Protein AF-A0A9E6VBD9-F1 (afdb_monomer_lite)

pLDDT: mean 96.15, std 2.49, range [82.5, 98.44]

Secondary structure (DSSP, 8-state):
----TTPPP---EEEE-----TT--SS--TT-EEEE-SEE--S-SHHHHTT-GGG-TTT-TTHHHHHHHHSS---EEBTS-GGGT-B--SSSS----SSHHHH-EEPPTT--HHHHGGGGTHHHHHHHHH-

Radius of gyration: 14.67 Å; chains: 1; bounding box: 35×35×36 Å

Sequence (131 aa):
PATLPGDIMGHEMMGEVVEVGSGVIGALRTGDRIVVPFTIICGECDQCKRKNFSVCERTNRNKNIADKAFGHTTAGLFGYTHLTGGYPGGQAEYVRVPFADATHIKVPVGLSDEQVLFLGDILPTGWQAAV

Structure (mmCIF, N/CA/C/O backbone):
data_AF-A0A9E6VBD9-F1
#
_entry.id   AF-A0A9E6VBD9-F1
#
loop_
_atom_site.group_PDB
_atom_site.id
_atom_site.type_symbol
_atom_site.label_atom_id
_atom_site.label_alt_id
_atom_site.label_comp_id
_atom_site.label_asym_id
_atom_site.label_entity_id
_atom_site.label_seq_id
_atom_site.pdbx_PDB_ins_code
_atom_site.Cartn_x
_atom_site.Cartn_y
_atom_site.Cartn_z
_atom_site.occupancy
_atom_site.B_iso_or_equiv
_atom_site.auth_seq_id
_atom_site.auth_comp_id
_atom_site.auth_asym_id
_atom_site.auth_atom_id
_atom_site.pdbx_PDB_model_num
ATOM 1 N N . PRO A 1 1 ? 17.429 6.058 -7.290 1.00 82.50 1 PRO A N 1
ATOM 2 C CA . PRO A 1 1 ? 16.872 4.713 -7.011 1.00 82.50 1 PRO A CA 1
ATOM 3 C C . PRO A 1 1 ? 17.060 4.231 -5.565 1.00 82.50 1 PRO A C 1
ATOM 5 O O . PRO A 1 1 ? 16.492 3.203 -5.252 1.00 82.50 1 PRO A O 1
ATOM 8 N N . ALA A 1 2 ? 17.844 4.910 -4.717 1.00 93.31 2 ALA A N 1
ATOM 9 C CA . ALA A 1 2 ? 18.063 4.537 -3.315 1.00 93.31 2 ALA A CA 1
ATOM 10 C C . ALA A 1 2 ? 17.079 5.250 -2.369 1.00 93.31 2 ALA A C 1
ATOM 12 O O . ALA A 1 2 ? 16.235 6.012 -2.841 1.00 93.31 2 ALA A O 1
ATOM 13 N N . THR A 1 3 ? 17.190 4.987 -1.068 1.00 95.19 3 THR A N 1
ATOM 14 C CA . THR A 1 3 ? 16.664 5.846 0.006 1.00 95.19 3 THR A CA 1
ATOM 15 C C . THR A 1 3 ? 17.543 7.088 0.179 1.00 95.19 3 THR A C 1
ATOM 17 O O . THR A 1 3 ? 18.717 7.087 -0.211 1.00 95.19 3 THR A O 1
ATOM 20 N N . LEU A 1 4 ? 16.976 8.153 0.740 1.00 95.94 4 LEU A N 1
ATOM 21 C CA . LEU A 1 4 ? 17.643 9.423 1.014 1.00 95.94 4 LEU A CA 1
ATOM 22 C C . LEU A 1 4 ? 17.613 9.755 2.517 1.00 95.94 4 LEU A C 1
ATOM 24 O O . LEU A 1 4 ? 16.724 9.302 3.242 1.00 95.94 4 LEU A O 1
ATOM 28 N N . PRO A 1 5 ? 18.568 10.563 3.016 1.00 96.75 5 PRO A N 1
ATOM 29 C CA . PRO A 1 5 ? 18.496 11.088 4.374 1.00 96.75 5 PRO A CA 1
ATOM 30 C C . PRO A 1 5 ? 17.172 11.822 4.621 1.00 96.75 5 PRO A C 1
ATOM 32 O O . PRO A 1 5 ? 16.813 12.723 3.865 1.00 96.75 5 PRO A O 1
ATOM 35 N N . GLY A 1 6 ? 16.474 11.447 5.695 1.00 96.25 6 GLY A N 1
ATOM 36 C CA . GLY A 1 6 ? 15.172 12.012 6.060 1.00 96.25 6 GLY A CA 1
ATOM 37 C C . GLY A 1 6 ? 13.959 11.229 5.547 1.00 96.25 6 GLY A C 1
ATOM 38 O O . GLY A 1 6 ? 12.840 11.573 5.923 1.00 96.25 6 GLY A O 1
ATOM 39 N N . ASP A 1 7 ? 14.151 10.172 4.751 1.00 97.81 7 ASP A N 1
ATOM 40 C CA . ASP A 1 7 ? 13.054 9.273 4.384 1.00 97.81 7 ASP A CA 1
ATOM 41 C C . ASP A 1 7 ? 12.507 8.536 5.617 1.00 97.81 7 ASP A C 1
ATOM 43 O O . ASP A 1 7 ? 13.252 7.993 6.434 1.00 97.81 7 ASP A O 1
ATOM 47 N N . ILE A 1 8 ? 11.178 8.487 5.723 1.00 98.44 8 ILE A N 1
ATOM 48 C CA . ILE A 1 8 ? 10.470 7.694 6.732 1.00 98.44 8 ILE A CA 1
ATOM 49 C C . ILE A 1 8 ? 10.369 6.262 6.213 1.00 98.44 8 ILE A C 1
ATOM 51 O O . ILE A 1 8 ? 9.820 6.037 5.134 1.00 98.44 8 ILE A O 1
ATOM 55 N N . MET A 1 9 ? 10.876 5.303 6.981 1.00 98.06 9 MET A N 1
ATOM 56 C CA . MET A 1 9 ? 11.001 3.902 6.573 1.00 98.06 9 MET A CA 1
ATOM 57 C C . MET A 1 9 ? 9.779 3.054 6.962 1.00 98.06 9 MET A C 1
ATOM 59 O O . MET A 1 9 ? 8.889 3.489 7.691 1.00 98.06 9 MET A O 1
ATOM 63 N N . GLY A 1 10 ? 9.749 1.816 6.464 1.00 97.81 10 GLY A N 1
ATOM 64 C CA . GLY A 1 10 ? 8.806 0.776 6.877 1.00 97.81 10 GLY A CA 1
ATOM 65 C C . GLY A 1 10 ? 7.532 0.696 6.040 1.00 97.81 10 GLY A C 1
ATOM 66 O O . GLY A 1 10 ? 6.960 1.706 5.639 1.00 97.81 10 GLY A O 1
ATOM 67 N N . HIS A 1 11 ? 7.087 -0.529 5.788 1.00 98.31 11 HIS A N 1
ATOM 68 C CA . HIS A 1 11 ? 5.928 -0.836 4.942 1.00 98.31 11 HIS A CA 1
ATOM 69 C C . HIS A 1 11 ? 5.073 -1.990 5.461 1.00 98.31 11 HIS A C 1
ATOM 71 O O . HIS A 1 11 ? 4.169 -2.454 4.774 1.00 98.31 11 HIS A O 1
ATOM 77 N N . GLU A 1 12 ? 5.338 -2.422 6.686 1.00 97.56 12 GLU A N 1
ATOM 78 C CA . GLU A 1 12 ? 4.538 -3.400 7.405 1.00 97.56 12 GLU A CA 1
ATOM 79 C C . GLU A 1 12 ? 3.800 -2.651 8.499 1.00 97.56 12 GLU A C 1
ATOM 81 O O . GLU A 1 12 ? 4.381 -2.285 9.522 1.00 97.56 12 GLU A O 1
ATOM 86 N N . MET A 1 13 ? 2.538 -2.325 8.236 1.00 96.00 13 MET A N 1
ATOM 87 C CA . MET A 1 13 ? 1.761 -1.504 9.148 1.00 96.00 13 MET A CA 1
ATOM 88 C C . MET A 1 13 ? 0.299 -1.917 9.189 1.00 96.00 13 MET A C 1
ATOM 90 O O . MET A 1 13 ? -0.339 -2.263 8.192 1.00 96.00 13 MET A O 1
ATOM 94 N N . MET A 1 14 ? -0.235 -1.795 10.389 1.00 96.12 14 MET A N 1
ATOM 95 C CA . MET A 1 14 ? -1.654 -1.771 10.672 1.00 96.12 14 MET A CA 1
ATOM 96 C C . MET A 1 14 ? -1.921 -0.555 11.557 1.00 96.12 14 MET A C 1
ATOM 98 O O . MET A 1 14 ? -1.012 -0.068 12.230 1.00 96.12 14 MET A O 1
ATOM 102 N N . GLY A 1 15 ? -3.143 -0.038 11.539 1.00 96.25 15 GLY A N 1
ATOM 103 C CA . GLY A 1 15 ? -3.499 1.118 12.356 1.00 96.25 15 GLY A CA 1
ATOM 104 C C . GLY A 1 15 ? -4.994 1.381 12.403 1.00 96.25 15 GLY A C 1
ATOM 105 O O . GLY A 1 15 ? -5.796 0.651 11.818 1.00 96.25 15 GLY A O 1
ATOM 106 N N . GLU A 1 16 ? -5.351 2.456 13.091 1.00 97.69 16 GLU A N 1
ATOM 107 C CA . GLU A 1 16 ? -6.692 3.025 13.073 1.00 97.69 16 GLU A CA 1
ATOM 108 C C . GLU A 1 16 ? -6.756 4.173 12.062 1.00 97.69 16 GLU A C 1
ATOM 110 O O . GLU A 1 16 ? -5.847 5.000 11.959 1.00 97.69 16 GLU A O 1
ATOM 115 N N . VAL A 1 17 ? -7.843 4.237 11.302 1.00 98.06 17 VAL A N 1
ATOM 116 C CA . VAL A 1 17 ? -8.114 5.361 10.410 1.00 98.06 17 VAL A CA 1
ATOM 117 C C . VAL A 1 17 ? -8.475 6.582 11.246 1.00 98.06 17 VAL A C 1
ATOM 119 O O . VAL A 1 17 ? -9.518 6.607 11.891 1.00 98.06 17 VAL A O 1
ATOM 122 N N . VAL A 1 18 ? -7.655 7.627 11.184 1.00 98.25 18 VAL A N 1
ATOM 123 C CA . VAL A 1 18 ? -7.921 8.890 11.896 1.00 98.25 18 VAL A CA 1
ATOM 124 C C . VAL A 1 18 ? -8.603 9.939 11.014 1.00 98.25 18 VAL A C 1
ATOM 126 O O . VAL A 1 18 ? -9.405 10.733 11.497 1.00 98.25 18 VAL A O 1
ATOM 129 N N . GLU A 1 19 ? -8.359 9.906 9.702 1.00 98.00 19 GLU A N 1
ATOM 130 C CA . GLU A 1 19 ? -8.931 10.836 8.726 1.00 98.00 19 GLU A CA 1
ATOM 131 C C . GLU A 1 19 ? -9.182 10.124 7.392 1.00 98.00 19 GLU A C 1
ATOM 133 O O . GLU A 1 19 ? -8.412 9.254 6.976 1.00 98.00 19 GLU A O 1
ATOM 138 N N . VAL A 1 20 ? -10.257 10.514 6.705 1.00 97.50 20 VAL A N 1
ATOM 139 C CA . VAL A 1 20 ? -10.624 10.002 5.383 1.00 97.50 20 VAL A CA 1
ATOM 140 C C . VAL A 1 20 ? -10.787 11.172 4.415 1.00 97.50 20 VAL A C 1
ATOM 142 O O . VAL A 1 20 ? -11.533 12.112 4.681 1.00 97.50 20 VAL A O 1
ATOM 145 N N . GLY A 1 21 ? -10.101 11.107 3.272 1.00 95.75 21 GLY A N 1
ATOM 146 C CA . GLY A 1 21 ? -10.202 12.133 2.234 1.00 95.75 21 GLY A CA 1
ATOM 147 C C . GLY A 1 21 ? -11.563 12.130 1.530 1.00 95.75 21 GLY A C 1
ATOM 148 O O . GLY A 1 21 ? -12.178 11.083 1.355 1.00 95.75 21 GLY A O 1
ATOM 149 N N . SER A 1 22 ? -12.001 13.291 1.037 1.00 95.44 22 SER A N 1
ATOM 150 C CA . SER A 1 22 ? -13.307 13.462 0.370 1.00 95.44 22 SER A CA 1
ATOM 151 C C . SER A 1 22 ? -13.495 12.647 -0.916 1.00 95.44 22 SER A C 1
ATOM 153 O O . SER A 1 22 ? -14.623 12.461 -1.361 1.00 95.44 22 SER A O 1
ATOM 155 N N . GLY A 1 23 ? -12.404 12.171 -1.522 1.00 93.31 23 GLY A N 1
ATOM 156 C CA . GLY A 1 23 ? -12.434 11.299 -2.699 1.00 93.31 23 GLY A CA 1
ATOM 157 C C . GLY A 1 23 ? -12.642 9.814 -2.386 1.00 93.31 23 GLY A C 1
ATOM 158 O O . GLY A 1 23 ? -12.725 9.023 -3.319 1.00 93.31 23 GLY A O 1
ATOM 159 N N . VAL A 1 24 ? -12.691 9.429 -1.107 1.00 92.75 24 VAL A N 1
ATOM 160 C CA . VAL A 1 24 ? -12.985 8.054 -0.689 1.00 92.75 24 VAL A CA 1
ATOM 161 C C . VAL A 1 24 ? -14.490 7.826 -0.791 1.00 92.75 24 VAL A C 1
ATOM 163 O O . VAL A 1 24 ? -15.279 8.506 -0.137 1.00 92.75 24 VAL A O 1
ATOM 166 N N . ILE A 1 25 ? -14.884 6.864 -1.617 1.00 91.38 25 ILE A N 1
ATOM 167 C CA . ILE A 1 25 ? -16.286 6.534 -1.905 1.00 91.38 25 ILE A CA 1
ATOM 168 C C . ILE A 1 25 ? -16.715 5.204 -1.281 1.00 91.38 25 ILE A C 1
ATOM 170 O O . ILE A 1 25 ? -17.910 4.910 -1.217 1.00 91.38 25 ILE A O 1
ATOM 174 N N . GLY A 1 26 ? -15.758 4.386 -0.837 1.00 87.62 26 GLY A N 1
ATOM 175 C CA . GLY A 1 26 ? -16.012 3.071 -0.267 1.00 87.62 26 GLY A CA 1
ATOM 176 C C . GLY A 1 26 ? -16.485 3.113 1.185 1.00 87.62 26 GLY A C 1
ATOM 177 O O . GLY A 1 26 ? -17.050 4.091 1.681 1.00 87.62 26 GLY A O 1
ATOM 178 N N . ALA A 1 27 ? -16.276 2.003 1.891 1.00 87.50 27 ALA A N 1
ATOM 179 C CA . ALA A 1 27 ? -16.766 1.802 3.254 1.00 87.50 27 ALA A CA 1
ATOM 180 C C . ALA A 1 27 ? -15.792 2.269 4.351 1.00 87.50 27 ALA A C 1
ATOM 182 O O . ALA A 1 27 ? -16.100 2.075 5.525 1.00 87.50 27 ALA A O 1
ATOM 183 N N . LEU A 1 28 ? -14.635 2.843 4.004 1.00 94.62 28 LEU A N 1
ATOM 184 C CA . LEU A 1 28 ? -13.618 3.271 4.969 1.00 94.62 28 LEU A CA 1
ATOM 185 C C . LEU A 1 28 ? -14.083 4.491 5.778 1.00 94.62 28 LEU A C 1
ATOM 187 O O . LEU A 1 28 ? -14.559 5.474 5.206 1.00 94.62 28 LEU A O 1
ATOM 191 N N . ARG A 1 29 ? -13.968 4.440 7.101 1.00 94.81 29 ARG A N 1
ATOM 192 C CA . ARG A 1 29 ? -14.414 5.475 8.043 1.00 94.81 29 ARG A CA 1
ATOM 193 C C . ARG A 1 29 ? -13.359 5.678 9.128 1.00 94.81 29 ARG A C 1
ATOM 195 O O . ARG A 1 29 ? -12.618 4.754 9.448 1.00 94.81 29 ARG A O 1
ATOM 202 N N . THR A 1 30 ? -13.329 6.872 9.719 1.00 97.38 30 THR A N 1
ATOM 203 C CA . THR A 1 30 ? -12.567 7.120 10.952 1.00 97.38 30 THR A CA 1
ATOM 204 C C . THR A 1 30 ? -12.964 6.105 12.028 1.00 97.38 30 THR A C 1
ATOM 206 O O . THR A 1 30 ? -14.151 5.808 12.179 1.00 97.38 30 THR A O 1
ATOM 209 N N . GLY A 1 31 ? -11.982 5.564 12.745 1.00 97.00 31 GLY A N 1
ATOM 210 C CA . GLY A 1 31 ? -12.152 4.502 13.738 1.00 97.00 31 GLY A CA 1
ATOM 211 C C . GLY A 1 31 ? -12.040 3.077 13.186 1.00 97.00 31 GLY A C 1
ATOM 212 O O . GLY A 1 31 ? -11.941 2.130 13.965 1.00 97.00 31 GLY A O 1
ATOM 213 N N . ASP A 1 32 ? -12.035 2.880 11.861 1.00 97.00 32 ASP A N 1
ATOM 214 C CA . ASP A 1 32 ? -11.779 1.553 11.297 1.00 97.00 32 ASP A CA 1
ATOM 215 C C . ASP A 1 32 ? -10.344 1.107 11.615 1.00 97.00 32 ASP A C 1
ATOM 217 O O . ASP A 1 32 ? -9.384 1.817 11.314 1.00 97.00 32 ASP A O 1
ATOM 221 N N . ARG A 1 33 ? -10.187 -0.114 12.139 1.00 97.62 33 ARG A N 1
ATOM 222 C CA . ARG A 1 33 ? -8.885 -0.793 12.188 1.00 97.62 33 ARG A CA 1
ATOM 223 C C . ARG A 1 33 ? -8.589 -1.406 10.825 1.00 97.62 33 ARG A C 1
ATOM 225 O O . ARG A 1 33 ? -9.428 -2.123 10.270 1.00 97.62 33 ARG A O 1
ATOM 232 N N . ILE A 1 34 ? -7.403 -1.144 10.289 1.00 97.19 34 ILE A N 1
ATOM 233 C CA . ILE A 1 34 ? -6.980 -1.621 8.972 1.00 97.19 34 ILE A CA 1
ATOM 234 C C . ILE A 1 34 ? -5.556 -2.174 8.993 1.00 97.19 34 ILE A C 1
ATOM 236 O O . ILE A 1 34 ? -4.693 -1.684 9.717 1.00 97.19 34 ILE A O 1
ATOM 240 N N . VAL A 1 35 ? -5.308 -3.158 8.134 1.00 97.19 35 VAL A N 1
ATOM 241 C CA . VAL A 1 35 ? -3.969 -3.515 7.659 1.00 97.19 35 VAL A CA 1
ATOM 242 C C . VAL A 1 35 ? -3.754 -2.830 6.316 1.00 97.19 35 VAL A C 1
ATOM 244 O O . VAL A 1 35 ? -4.670 -2.765 5.487 1.00 97.19 35 VAL A O 1
ATOM 247 N N . VAL A 1 36 ? -2.545 -2.323 6.095 1.00 97.12 36 VAL A N 1
ATOM 248 C CA . VAL A 1 36 ? -2.151 -1.723 4.821 1.00 97.12 36 VAL A CA 1
ATOM 249 C C . VAL A 1 36 ? -1.084 -2.618 4.189 1.00 97.12 36 VAL A C 1
ATOM 251 O O . VAL A 1 36 ? 0.011 -2.722 4.739 1.00 97.12 36 VAL A O 1
ATOM 254 N N . PRO A 1 37 ? -1.374 -3.272 3.051 1.00 96.69 37 PRO A N 1
ATOM 255 C CA . PRO A 1 37 ? -0.368 -3.970 2.270 1.00 96.69 37 PRO A CA 1
ATOM 256 C C . PRO A 1 37 ? 0.800 -3.051 1.908 1.00 96.69 37 PRO A C 1
ATOM 258 O O . PRO A 1 37 ? 0.599 -1.880 1.570 1.00 96.69 37 PRO A O 1
ATOM 261 N N . PHE A 1 38 ? 2.015 -3.598 1.899 1.00 97.19 38 PHE A N 1
ATOM 262 C CA . PHE A 1 38 ? 3.233 -2.846 1.572 1.00 97.19 38 PHE A CA 1
ATOM 263 C C . PHE A 1 38 ? 3.196 -2.227 0.158 1.00 97.19 38 PHE A C 1
ATOM 265 O O . PHE A 1 38 ? 3.855 -1.220 -0.124 1.00 97.19 38 PHE A O 1
ATOM 272 N N . THR A 1 39 ? 2.400 -2.832 -0.730 1.00 96.81 39 THR A N 1
ATOM 273 C CA . THR A 1 39 ? 2.183 -2.418 -2.116 1.00 96.81 39 THR A CA 1
ATOM 274 C C . THR A 1 39 ? 0.996 -1.463 -2.244 1.00 96.81 39 THR A C 1
ATOM 276 O O . THR A 1 39 ? -0.132 -1.799 -1.893 1.00 96.81 39 THR A O 1
ATOM 279 N N . ILE A 1 40 ? 1.222 -0.298 -2.849 1.00 98.00 40 ILE A N 1
ATOM 280 C CA . ILE A 1 40 ? 0.174 0.675 -3.174 1.00 98.00 40 ILE A CA 1
ATOM 281 C C . ILE A 1 40 ? -0.467 0.287 -4.505 1.00 98.00 40 ILE A C 1
ATOM 283 O O . ILE A 1 40 ? 0.238 0.148 -5.507 1.00 98.00 40 ILE A O 1
ATOM 287 N N . ILE A 1 41 ? -1.799 0.187 -4.548 1.00 97.88 41 ILE A N 1
ATOM 288 C CA . ILE A 1 41 ? -2.533 -0.168 -5.769 1.00 97.88 41 ILE A CA 1
ATOM 289 C C . ILE A 1 41 ? -3.620 0.843 -6.116 1.00 97.88 41 ILE A C 1
ATOM 291 O O . ILE A 1 41 ? -4.270 1.409 -5.246 1.00 97.88 41 ILE A O 1
ATOM 295 N N . CYS A 1 42 ? -3.847 1.054 -7.415 1.00 97.06 42 CYS A N 1
ATOM 296 C CA . CYS A 1 42 ? -4.891 1.965 -7.889 1.00 97.06 42 CYS A CA 1
ATOM 297 C C . CYS A 1 42 ? -6.259 1.300 -8.084 1.00 97.06 42 CYS A C 1
ATOM 299 O O . CYS A 1 42 ? -7.233 2.003 -8.309 1.00 97.06 42 CYS A O 1
ATOM 301 N N . GLY A 1 43 ? -6.332 -0.035 -8.097 1.00 95.94 43 GLY A N 1
ATOM 302 C CA . GLY A 1 43 ? -7.566 -0.790 -8.355 1.00 95.94 43 GLY A CA 1
ATOM 303 C C . GLY A 1 43 ? -8.071 -0.771 -9.809 1.00 95.94 43 GLY A C 1
ATOM 304 O O . GLY A 1 43 ? -8.895 -1.601 -10.173 1.00 95.94 43 GLY A O 1
ATOM 305 N N . GLU A 1 44 ? -7.555 0.112 -10.670 1.00 97.00 44 GLU A N 1
ATOM 306 C CA . GLU A 1 44 ? -8.173 0.398 -11.977 1.00 97.00 44 GLU A CA 1
ATOM 307 C C . GLU A 1 44 ? -7.326 0.067 -13.215 1.00 97.00 44 GLU A C 1
ATOM 309 O O . GLU A 1 44 ? -7.883 -0.124 -14.300 1.00 97.00 44 GLU A O 1
ATOM 314 N N . CYS A 1 45 ? -5.994 0.041 -13.098 1.00 97.81 45 CYS A N 1
ATOM 315 C CA . CYS A 1 45 ? -5.121 -0.296 -14.230 1.00 97.81 45 CYS A CA 1
ATOM 316 C C . CYS A 1 45 ? -5.254 -1.772 -14.626 1.00 97.81 45 CYS A C 1
ATOM 318 O O . CYS A 1 45 ? -5.753 -2.589 -13.846 1.00 97.81 45 CYS A O 1
ATOM 320 N N . ASP A 1 46 ? -4.778 -2.128 -15.818 1.00 98.12 46 ASP A N 1
ATOM 321 C CA . ASP A 1 46 ? -4.936 -3.484 -16.347 1.00 98.12 46 ASP A CA 1
ATOM 322 C C . ASP A 1 46 ? -4.246 -4.524 -15.459 1.00 98.12 46 ASP A C 1
ATOM 324 O O . ASP A 1 46 ? -4.802 -5.597 -15.220 1.00 98.12 46 ASP A O 1
ATOM 328 N N . GLN A 1 47 ? -3.097 -4.184 -14.868 1.00 97.94 47 GLN A N 1
ATOM 329 C CA . GLN A 1 47 ? -2.430 -5.055 -13.897 1.00 97.94 47 GLN A CA 1
ATOM 330 C C . GLN A 1 47 ? -3.255 -5.237 -12.620 1.00 97.94 47 GLN A C 1
ATOM 332 O O . GLN A 1 47 ? -3.441 -6.367 -12.177 1.00 97.94 47 GLN A O 1
ATOM 337 N N . CYS A 1 48 ? -3.835 -4.166 -12.0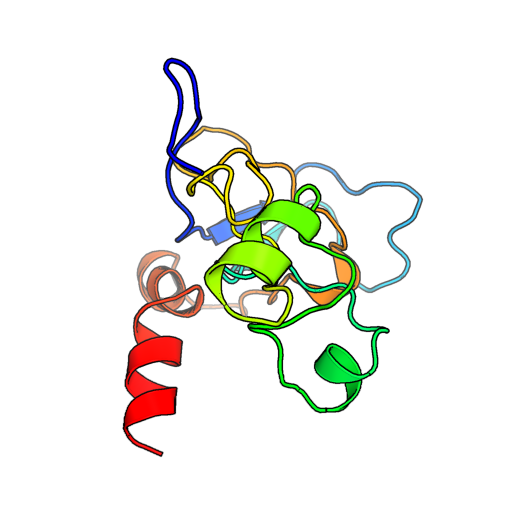65 1.00 97.88 48 CYS A N 1
ATOM 338 C CA . CYS A 1 48 ? -4.726 -4.275 -10.905 1.00 97.88 48 CYS A CA 1
ATOM 339 C C . CYS A 1 48 ? -5.962 -5.130 -11.215 1.00 97.88 48 CYS A C 1
ATOM 341 O O . CYS A 1 48 ? -6.310 -5.997 -10.417 1.00 97.88 48 CYS A O 1
ATOM 343 N N . LYS A 1 49 ? -6.587 -4.955 -12.386 1.00 98.00 49 LYS A N 1
ATOM 344 C CA . LYS A 1 49 ? -7.737 -5.770 -12.818 1.00 98.00 49 LYS A CA 1
ATOM 345 C C . LYS A 1 49 ? -7.377 -7.248 -12.981 1.00 98.00 49 LYS A C 1
ATOM 347 O O . LYS A 1 49 ? -8.188 -8.118 -12.675 1.00 98.00 49 LYS A O 1
ATOM 352 N N . ARG A 1 50 ? -6.147 -7.534 -13.417 1.00 97.75 50 ARG A N 1
ATOM 353 C CA . ARG A 1 50 ? -5.580 -8.890 -13.505 1.00 97.75 50 ARG A CA 1
ATOM 354 C C . ARG A 1 50 ? -5.036 -9.413 -12.172 1.00 97.75 50 ARG A C 1
ATOM 356 O O . ARG A 1 50 ? -4.546 -10.534 -12.141 1.00 97.75 50 ARG A O 1
ATOM 363 N N . LYS A 1 51 ? -5.145 -8.635 -11.087 1.00 95.94 51 LYS A N 1
ATOM 364 C CA . LYS A 1 51 ? -4.613 -8.930 -9.744 1.00 95.94 51 LYS A CA 1
ATOM 365 C C . LYS A 1 51 ? -3.081 -9.023 -9.669 1.00 95.94 51 LYS A C 1
ATOM 367 O O . LYS A 1 51 ? -2.533 -9.517 -8.691 1.00 95.94 51 LYS A O 1
ATOM 372 N N . ASN A 1 52 ? -2.381 -8.469 -10.655 1.00 96.56 52 ASN A N 1
ATOM 373 C CA . ASN A 1 52 ? -0.928 -8.309 -10.665 1.00 96.56 52 ASN A CA 1
ATOM 374 C C . ASN A 1 52 ? -0.534 -7.043 -9.890 1.00 96.56 52 ASN A C 1
ATOM 376 O O . ASN A 1 52 ? -0.040 -6.060 -10.446 1.00 96.56 52 ASN A O 1
ATOM 3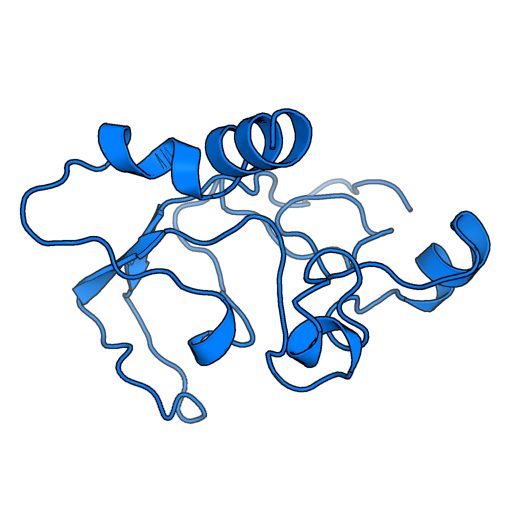80 N N . PHE A 1 53 ? -0.820 -7.036 -8.592 1.00 96.56 53 PHE A N 1
ATOM 381 C CA . PHE A 1 53 ? -0.728 -5.839 -7.758 1.00 96.56 53 PHE A CA 1
ATOM 382 C C . PHE A 1 53 ? 0.687 -5.267 -7.642 1.00 96.56 53 PHE A C 1
ATOM 384 O O . PHE A 1 53 ? 0.832 -4.048 -7.630 1.00 96.56 53 PHE A O 1
ATOM 391 N N . SER A 1 54 ? 1.719 -6.115 -7.657 1.00 96.12 54 SER A N 1
ATOM 392 C CA . SER A 1 54 ? 3.136 -5.721 -7.573 1.00 96.12 54 SER A CA 1
ATOM 393 C C . SER A 1 54 ? 3.622 -4.850 -8.739 1.00 96.12 54 SER A C 1
ATOM 395 O O . SER A 1 54 ? 4.641 -4.168 -8.623 1.00 96.12 54 SER A O 1
ATOM 397 N N . VAL A 1 55 ? 2.886 -4.827 -9.853 1.00 97.19 55 VAL A N 1
ATOM 398 C CA . VAL A 1 55 ? 3.202 -4.052 -11.064 1.00 97.19 55 VAL A CA 1
ATOM 399 C C . VAL A 1 55 ? 2.090 -3.063 -11.415 1.00 97.19 55 VAL A C 1
ATOM 401 O O . VAL A 1 55 ? 1.833 -2.783 -12.582 1.00 97.19 55 VAL A O 1
ATOM 404 N N . CYS A 1 56 ? 1.413 -2.509 -10.402 1.00 98.12 56 CYS A N 1
ATOM 405 C CA . CYS A 1 56 ? 0.439 -1.440 -10.606 1.00 98.12 56 CYS A CA 1
ATOM 406 C C . CYS A 1 56 ? 1.036 -0.272 -11.414 1.00 98.12 56 CYS A C 1
ATOM 408 O O . CYS A 1 56 ? 2.036 0.331 -11.033 1.00 98.12 56 CYS A O 1
ATOM 410 N N . GLU A 1 57 ? 0.367 0.105 -12.503 1.00 97.62 57 GLU A N 1
ATOM 411 C CA . GLU A 1 57 ? 0.924 1.027 -13.502 1.00 97.62 57 GLU A CA 1
ATOM 412 C C . GLU A 1 57 ? 0.774 2.515 -13.146 1.00 97.62 57 GLU A C 1
ATOM 414 O O . GLU A 1 57 ? 1.285 3.381 -13.856 1.00 97.62 57 GLU A O 1
ATOM 419 N N . ARG A 1 58 ? 0.044 2.836 -12.069 1.00 97.38 58 ARG A N 1
ATOM 420 C CA . ARG A 1 58 ? -0.339 4.223 -11.728 1.00 97.38 58 ARG A CA 1
ATOM 421 C C . ARG A 1 58 ? 0.261 4.747 -10.428 1.00 97.38 58 ARG A C 1
ATOM 423 O O . ARG A 1 58 ? 0.178 5.941 -10.159 1.00 97.38 58 ARG A O 1
ATOM 430 N N . THR A 1 59 ? 0.821 3.875 -9.602 1.00 98.12 59 THR A N 1
ATOM 431 C CA . THR A 1 59 ? 1.181 4.213 -8.217 1.00 98.12 59 THR A CA 1
ATOM 432 C C . THR A 1 59 ? 2.660 4.516 -8.040 1.00 98.12 59 THR A C 1
ATOM 434 O O . THR A 1 59 ? 3.024 5.184 -7.083 1.00 98.12 59 THR A O 1
ATOM 437 N N . ASN A 1 60 ? 3.539 4.075 -8.942 1.00 98.12 60 ASN A N 1
ATOM 438 C CA . ASN A 1 60 ? 4.944 4.464 -8.876 1.00 98.12 60 ASN A CA 1
ATOM 439 C C . ASN A 1 60 ? 5.154 5.850 -9.510 1.00 98.12 60 ASN A C 1
ATOM 441 O O . ASN A 1 60 ? 5.205 5.999 -10.731 1.00 98.12 60 ASN A O 1
ATOM 445 N N . ARG A 1 61 ? 5.334 6.869 -8.659 1.00 96.94 61 ARG A N 1
ATOM 446 C CA . ARG A 1 61 ? 5.626 8.264 -9.056 1.00 96.94 61 ARG A CA 1
ATOM 447 C C . ARG A 1 61 ? 6.895 8.407 -9.900 1.00 96.94 61 ARG A C 1
ATOM 449 O O . ARG A 1 61 ? 7.016 9.357 -10.664 1.00 96.94 61 ARG A O 1
ATOM 456 N N . ASN A 1 62 ? 7.809 7.447 -9.779 1.00 96.81 62 ASN A N 1
ATOM 457 C CA . ASN A 1 62 ? 9.101 7.406 -10.451 1.00 96.81 62 ASN A CA 1
ATOM 458 C C . ASN A 1 62 ? 9.172 6.231 -11.439 1.00 96.81 62 ASN A C 1
ATOM 460 O O . ASN A 1 62 ? 10.235 5.626 -11.615 1.00 96.81 62 ASN A O 1
ATOM 464 N N . LYS A 1 63 ? 8.044 5.885 -12.085 1.00 96.25 63 LYS A N 1
ATOM 465 C CA . LYS A 1 63 ? 7.941 4.722 -12.984 1.00 96.25 63 LYS A CA 1
ATOM 466 C C . LYS A 1 63 ? 9.046 4.653 -14.034 1.00 96.25 63 LYS A C 1
ATOM 468 O O . LYS A 1 63 ? 9.503 3.572 -14.351 1.00 96.25 63 LYS A O 1
ATOM 473 N N . ASN A 1 64 ? 9.513 5.796 -14.528 1.00 96.19 64 ASN A N 1
ATOM 474 C CA . ASN A 1 64 ? 10.574 5.894 -15.526 1.00 96.19 64 ASN A CA 1
ATOM 475 C C . ASN A 1 64 ? 11.918 5.325 -15.040 1.00 96.19 64 ASN A C 1
ATOM 477 O O . ASN A 1 64 ? 12.721 4.878 -15.857 1.00 96.19 64 ASN A O 1
ATOM 481 N N . ILE A 1 65 ? 12.186 5.358 -13.732 1.00 95.56 65 ILE A N 1
ATOM 482 C CA . ILE A 1 65 ? 13.378 4.743 -13.141 1.00 95.56 65 ILE A CA 1
ATOM 483 C C . ILE A 1 65 ? 13.202 3.220 -13.102 1.00 95.56 65 ILE A C 1
ATOM 485 O O . ILE A 1 65 ? 14.114 2.500 -13.499 1.00 95.56 65 ILE A O 1
ATOM 489 N N . ALA A 1 66 ? 12.026 2.742 -12.683 1.00 95.38 66 ALA A N 1
ATOM 490 C CA . ALA A 1 66 ? 11.691 1.318 -12.683 1.00 95.38 66 ALA A CA 1
ATOM 491 C C . ALA A 1 66 ? 11.696 0.727 -14.103 1.00 95.38 66 ALA A C 1
ATOM 493 O O . ALA A 1 66 ? 12.347 -0.287 -14.327 1.00 95.38 66 ALA A O 1
ATOM 494 N N . ASP A 1 67 ? 11.096 1.422 -15.075 1.00 95.50 67 ASP A N 1
ATOM 495 C CA . ASP A 1 67 ? 11.065 1.034 -16.490 1.00 95.50 67 ASP A CA 1
ATOM 496 C C . ASP A 1 67 ? 12.489 0.809 -17.032 1.00 95.50 67 ASP A C 1
ATOM 498 O O . ASP A 1 67 ? 12.747 -0.167 -17.731 1.00 95.50 67 ASP A O 1
ATOM 502 N N . LYS A 1 68 ? 13.445 1.677 -16.670 1.00 96.12 68 LYS A N 1
ATOM 503 C CA . LYS A 1 68 ? 14.857 1.529 -17.065 1.00 96.12 68 LYS A CA 1
ATOM 504 C C . LYS A 1 68 ? 15.563 0.361 -16.374 1.00 96.12 68 LYS A C 1
ATOM 506 O O . LYS A 1 68 ? 16.478 -0.205 -16.960 1.00 96.12 68 LYS A O 1
ATOM 511 N N . ALA A 1 69 ? 15.190 0.042 -15.137 1.00 94.56 69 ALA A N 1
ATOM 512 C CA . ALA A 1 69 ? 15.834 -1.006 -14.348 1.00 94.56 69 ALA A CA 1
ATOM 513 C C . ALA A 1 69 ? 15.291 -2.408 -14.667 1.00 94.56 69 ALA A C 1
ATOM 515 O O . ALA A 1 69 ? 16.059 -3.365 -14.698 1.00 94.56 69 ALA A O 1
ATOM 516 N N . PHE A 1 70 ? 13.983 -2.523 -14.908 1.00 94.44 70 PHE A N 1
ATOM 517 C CA . PHE A 1 70 ? 13.276 -3.802 -15.020 1.00 94.44 70 PHE A CA 1
ATOM 518 C C . PHE A 1 70 ? 12.621 -4.031 -16.390 1.00 94.44 70 PHE A C 1
ATOM 520 O O . PHE A 1 70 ? 12.097 -5.109 -16.647 1.00 94.44 70 PHE A O 1
ATOM 527 N N . GLY A 1 71 ? 12.618 -3.033 -17.280 1.00 96.06 71 GLY A N 1
ATOM 528 C CA . GLY A 1 71 ? 11.890 -3.087 -18.555 1.00 96.06 71 GLY A CA 1
ATOM 529 C C . GLY A 1 71 ? 10.380 -2.861 -18.416 1.00 96.06 71 GLY A C 1
ATOM 530 O O . GLY A 1 71 ? 9.661 -2.860 -19.413 1.00 96.06 71 GLY A O 1
ATOM 531 N N . HIS A 1 72 ? 9.896 -2.656 -17.193 1.00 94.75 72 HIS A N 1
ATOM 532 C CA . HIS A 1 72 ? 8.512 -2.352 -16.864 1.00 94.75 72 HIS A CA 1
ATOM 533 C C . HIS A 1 72 ? 8.442 -1.581 -15.543 1.00 94.75 72 HIS A C 1
ATOM 535 O O . HIS A 1 72 ? 9.407 -1.519 -14.776 1.00 94.75 72 HIS A O 1
ATOM 541 N N . THR A 1 73 ? 7.274 -1.021 -15.250 1.00 96.44 73 THR A N 1
ATOM 542 C CA . THR A 1 73 ? 7.051 -0.322 -13.989 1.00 96.44 73 THR A CA 1
ATOM 543 C C . THR A 1 73 ? 6.790 -1.300 -12.845 1.00 96.44 73 THR A C 1
ATOM 545 O O . THR A 1 73 ? 6.466 -2.468 -13.054 1.00 96.44 73 THR A O 1
ATOM 548 N N . THR A 1 74 ? 6.907 -0.808 -11.621 1.00 97.06 74 THR A N 1
ATOM 549 C CA . THR A 1 74 ? 6.463 -1.498 -10.408 1.00 97.06 74 THR A CA 1
ATOM 550 C C . THR A 1 74 ? 5.294 -0.728 -9.816 1.00 97.06 74 THR A C 1
ATOM 552 O O . THR A 1 74 ? 5.090 0.445 -10.132 1.00 97.06 74 THR A O 1
ATOM 555 N N . ALA A 1 75 ? 4.586 -1.332 -8.873 1.00 98.00 75 ALA A N 1
ATOM 556 C CA . ALA A 1 75 ? 3.750 -0.571 -7.964 1.00 98.00 75 ALA A CA 1
ATOM 557 C C . ALA A 1 75 ? 4.576 0.416 -7.116 1.00 98.00 75 ALA A C 1
ATOM 559 O O . ALA A 1 75 ? 5.812 0.355 -7.055 1.00 98.00 75 ALA A O 1
ATOM 560 N N . GLY A 1 76 ? 3.873 1.353 -6.475 1.00 98.25 76 GLY A N 1
ATOM 561 C CA . GLY A 1 76 ? 4.484 2.205 -5.460 1.00 98.25 76 GLY A CA 1
ATOM 562 C C . GLY A 1 76 ? 4.607 1.413 -4.162 1.00 98.25 76 GLY A C 1
ATOM 563 O O . GLY A 1 76 ? 3.687 0.666 -3.843 1.00 98.25 76 GLY A O 1
ATOM 564 N N . LEU A 1 77 ? 5.705 1.570 -3.428 1.00 98.00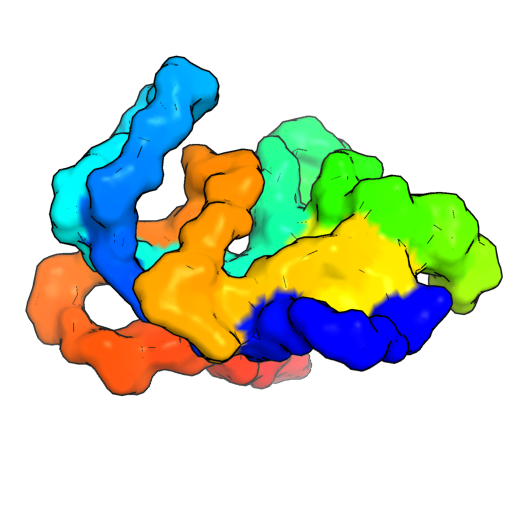 77 LEU A N 1
ATOM 565 C CA . LEU A 1 77 ? 5.898 0.916 -2.127 1.00 98.00 77 LEU A CA 1
ATOM 566 C C . LEU A 1 77 ? 6.087 1.968 -1.035 1.00 98.00 77 LEU A C 1
ATOM 568 O O . LEU A 1 77 ? 6.787 2.961 -1.260 1.00 98.00 77 LEU A O 1
ATOM 572 N N . PHE A 1 78 ? 5.484 1.742 0.132 1.00 98.25 78 PHE A N 1
ATOM 573 C CA . PHE A 1 78 ? 5.695 2.576 1.318 1.00 98.25 78 PHE A CA 1
ATOM 574 C C . PHE A 1 78 ? 7.124 2.426 1.855 1.00 98.25 78 PHE A C 1
ATOM 576 O O . PHE A 1 78 ? 7.721 1.358 1.748 1.00 98.25 78 PHE A O 1
ATOM 583 N N . GLY A 1 79 ? 7.688 3.496 2.418 1.00 97.81 79 GLY A N 1
ATOM 584 C CA . GLY A 1 79 ? 8.924 3.465 3.211 1.00 97.81 79 GLY A CA 1
ATOM 585 C C . GLY A 1 79 ? 10.096 2.723 2.575 1.00 97.81 79 GLY A C 1
ATOM 586 O O . GLY A 1 79 ? 10.873 2.077 3.280 1.00 97.81 79 GLY A O 1
ATOM 587 N N . TYR A 1 80 ? 10.170 2.753 1.245 1.00 97.31 80 TYR A N 1
ATOM 588 C CA . TYR A 1 80 ? 11.156 2.047 0.443 1.00 97.31 80 TYR A CA 1
ATOM 589 C C . TYR A 1 80 ? 11.845 3.024 -0.505 1.00 97.31 80 TYR A C 1
ATOM 591 O O . TYR A 1 80 ? 11.618 4.233 -0.486 1.00 97.31 80 TYR A O 1
ATOM 599 N N . THR A 1 81 ? 12.726 2.500 -1.344 1.00 96.94 81 THR A N 1
ATOM 600 C CA . THR A 1 81 ? 13.582 3.330 -2.182 1.00 96.94 81 THR A CA 1
ATOM 601 C C . THR A 1 81 ? 12.805 4.217 -3.169 1.00 96.94 81 THR A C 1
ATOM 603 O O . THR A 1 81 ? 11.695 3.908 -3.613 1.00 96.94 81 THR A O 1
ATOM 606 N N . HIS A 1 82 ? 13.441 5.291 -3.642 1.00 96.88 82 HIS A N 1
ATOM 607 C CA . HIS A 1 82 ? 12.867 6.134 -4.694 1.00 96.88 82 HIS A CA 1
ATOM 608 C C . HIS A 1 82 ? 12.672 5.407 -6.040 1.00 96.88 82 HIS A C 1
ATOM 610 O O . HIS A 1 82 ? 11.993 5.950 -6.912 1.00 96.88 82 HIS A O 1
ATOM 616 N N . LEU A 1 83 ? 13.222 4.198 -6.234 1.00 97.00 83 LEU A N 1
ATOM 617 C CA . LEU A 1 83 ? 12.918 3.354 -7.401 1.00 97.00 83 LEU A CA 1
ATOM 618 C C . LEU A 1 83 ? 11.424 2.995 -7.471 1.00 97.00 83 LEU A C 1
ATOM 620 O O . LEU A 1 83 ? 10.860 2.909 -8.560 1.00 97.00 83 LEU A O 1
ATOM 624 N N . THR A 1 84 ? 10.781 2.846 -6.312 1.00 97.38 84 THR A N 1
ATOM 625 C CA . THR A 1 84 ? 9.374 2.448 -6.159 1.00 97.38 84 THR A CA 1
ATOM 626 C C . THR A 1 84 ? 8.491 3.616 -5.712 1.00 97.38 84 THR A C 1
ATOM 628 O O . THR A 1 84 ? 7.511 3.444 -4.990 1.00 97.38 84 THR A O 1
ATOM 631 N N . GLY A 1 85 ? 8.838 4.835 -6.129 1.00 96.81 85 GLY A N 1
ATOM 632 C CA . GLY A 1 85 ? 8.001 6.026 -5.969 1.00 96.81 85 GLY A CA 1
ATOM 633 C C . GLY A 1 85 ? 8.298 6.901 -4.749 1.00 96.81 85 GLY A C 1
ATOM 634 O O . GLY A 1 85 ? 7.737 7.994 -4.680 1.00 96.81 85 GLY A O 1
ATOM 635 N N . GLY A 1 86 ? 9.179 6.473 -3.833 1.00 97.12 86 GLY A N 1
ATOM 636 C CA . GLY A 1 86 ? 9.626 7.288 -2.690 1.00 97.12 86 GLY A CA 1
ATOM 637 C C . GLY A 1 86 ? 8.472 7.736 -1.791 1.00 97.12 86 GLY A C 1
ATOM 638 O O . GLY A 1 86 ? 8.302 8.927 -1.525 1.00 97.12 86 GLY A O 1
ATOM 639 N N . TYR A 1 87 ? 7.595 6.803 -1.419 1.00 97.88 87 TYR A N 1
ATOM 640 C CA . TYR A 1 87 ? 6.509 7.088 -0.487 1.00 97.88 87 TYR A CA 1
ATOM 641 C C . TYR A 1 87 ? 7.028 7.041 0.954 1.00 97.88 87 TYR A C 1
ATOM 643 O O . TYR A 1 87 ? 7.765 6.114 1.281 1.00 97.88 87 TYR A O 1
ATOM 651 N N . PRO A 1 88 ? 6.605 7.969 1.832 1.00 97.94 88 PRO A N 1
ATOM 652 C CA . PRO A 1 88 ? 6.857 7.847 3.264 1.00 97.94 88 PRO A CA 1
ATOM 653 C C . PRO A 1 88 ? 6.279 6.542 3.820 1.00 97.94 88 PRO A C 1
ATOM 655 O O . PRO A 1 88 ? 5.201 6.117 3.397 1.00 97.94 88 PRO A O 1
ATOM 658 N N . GLY A 1 89 ? 7.016 5.914 4.729 1.00 98.12 89 GLY A N 1
ATOM 659 C CA . GLY A 1 89 ? 6.664 4.655 5.372 1.00 98.12 89 GLY A CA 1
ATOM 660 C C . GLY A 1 89 ? 5.847 4.777 6.653 1.00 98.12 89 GLY A C 1
ATOM 661 O O . GLY A 1 89 ? 5.476 5.871 7.074 1.00 98.12 89 GLY A O 1
ATOM 662 N N . GLY A 1 90 ? 5.568 3.617 7.247 1.00 97.44 90 GLY A N 1
ATOM 663 C CA . GLY A 1 90 ? 4.748 3.447 8.447 1.00 97.44 90 GLY A CA 1
ATOM 664 C C . GLY A 1 90 ? 5.507 3.347 9.770 1.00 97.44 90 GLY A C 1
ATOM 665 O O . GLY A 1 90 ? 4.861 3.219 10.802 1.00 97.44 90 GLY A O 1
ATOM 666 N N . GLN A 1 91 ? 6.844 3.417 9.794 1.00 98.06 91 GLN A N 1
ATOM 667 C CA . GLN A 1 91 ? 7.602 3.563 11.051 1.00 98.06 91 GLN A CA 1
ATOM 668 C C . GLN A 1 91 ? 7.518 5.016 11.545 1.00 98.06 91 GLN A C 1
ATOM 670 O O . GLN A 1 91 ? 8.510 5.743 11.601 1.00 98.06 91 GLN A O 1
ATOM 675 N N . ALA A 1 92 ? 6.292 5.445 11.831 1.00 98.12 92 ALA A N 1
ATOM 676 C CA . ALA A 1 92 ? 5.899 6.787 12.227 1.00 98.12 92 ALA A CA 1
ATOM 677 C C . ALA A 1 92 ? 4.557 6.730 12.974 1.00 98.12 92 ALA A C 1
ATOM 679 O O . ALA A 1 92 ? 3.845 5.732 12.912 1.00 98.12 92 ALA A O 1
ATOM 680 N N . GLU A 1 93 ? 4.186 7.820 13.644 1.00 98.25 93 GLU A N 1
ATOM 681 C CA . GLU A 1 93 ? 2.891 7.925 14.337 1.00 98.25 93 GLU A CA 1
ATOM 682 C C . GLU A 1 93 ? 1.703 7.996 13.364 1.00 98.25 93 GLU A C 1
ATOM 684 O O . GLU A 1 93 ? 0.598 7.579 13.697 1.00 98.25 93 GLU A O 1
ATOM 689 N N . TYR A 1 94 ? 1.931 8.505 12.147 1.00 98.25 94 TYR A N 1
ATOM 690 C CA . TYR A 1 94 ? 0.917 8.629 11.104 1.00 98.25 94 TYR A CA 1
ATOM 691 C C . TYR A 1 94 ? 1.504 8.295 9.735 1.00 98.25 94 TYR A C 1
ATOM 693 O O . TYR A 1 94 ? 2.629 8.679 9.412 1.00 98.25 94 TYR A O 1
ATOM 701 N N . VAL A 1 95 ? 0.697 7.655 8.887 1.00 97.94 95 VAL A N 1
ATOM 702 C CA . VAL A 1 95 ? 1.040 7.368 7.491 1.00 97.94 95 VAL A CA 1
ATOM 703 C C . VAL A 1 95 ? -0.122 7.733 6.575 1.00 97.94 95 VAL A C 1
ATOM 705 O O . VAL A 1 95 ? -1.283 7.430 6.845 1.00 97.94 95 VAL A O 1
ATOM 708 N N . ARG A 1 96 ? 0.182 8.392 5.453 1.00 97.19 96 ARG A N 1
ATOM 709 C CA . ARG A 1 96 ? -0.824 8.712 4.434 1.00 97.19 96 ARG A CA 1
ATOM 710 C C . ARG A 1 96 ? -0.947 7.559 3.445 1.00 97.19 96 ARG A C 1
ATOM 712 O O . ARG A 1 96 ? -0.031 7.344 2.652 1.00 97.19 96 ARG A O 1
ATOM 719 N N . VAL A 1 97 ? -2.115 6.924 3.404 1.00 97.31 97 VAL A N 1
ATOM 720 C CA . VAL A 1 97 ? -2.448 5.858 2.446 1.00 97.31 97 VAL A CA 1
ATOM 721 C C . VAL A 1 97 ? -3.168 6.449 1.220 1.00 97.31 97 VAL A C 1
ATOM 723 O O . VAL A 1 97 ? -4.332 6.838 1.319 1.00 97.31 97 VAL A O 1
ATOM 726 N N . PRO A 1 98 ? -2.509 6.578 0.053 1.00 96.19 98 PRO A N 1
ATOM 727 C CA . PRO A 1 98 ? -3.174 6.976 -1.189 1.00 96.19 98 PRO A CA 1
ATOM 728 C C . PRO A 1 98 ? -4.029 5.824 -1.739 1.00 96.19 98 PRO A C 1
ATOM 730 O O . PRO A 1 98 ? -3.791 4.668 -1.405 1.00 96.19 98 PRO A O 1
ATOM 733 N N . PHE A 1 99 ? -4.985 6.127 -2.626 1.00 95.19 99 PHE A N 1
ATOM 734 C CA . PHE A 1 99 ? -5.890 5.115 -3.201 1.00 95.19 99 PHE A CA 1
ATOM 735 C C . PHE A 1 99 ? -6.539 4.247 -2.112 1.00 95.19 99 PHE A C 1
ATOM 737 O O . PHE A 1 99 ? -6.591 3.020 -2.222 1.00 95.19 99 PHE A O 1
ATOM 744 N N . ALA A 1 100 ? -6.971 4.899 -1.026 1.00 92.31 100 ALA A N 1
ATOM 745 C CA . ALA A 1 100 ? -7.343 4.227 0.211 1.00 92.31 100 ALA A CA 1
ATOM 746 C C . ALA A 1 100 ? -8.404 3.153 -0.031 1.00 92.31 100 ALA A C 1
ATOM 748 O O . ALA A 1 100 ? -8.212 2.040 0.434 1.00 92.31 100 ALA A O 1
ATOM 749 N N . ASP A 1 101 ? -9.421 3.423 -0.858 1.00 91.56 101 ASP A N 1
ATOM 750 C CA . ASP A 1 101 ? -10.480 2.462 -1.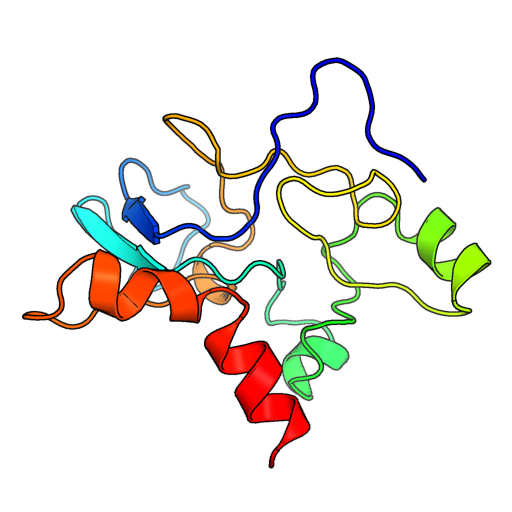210 1.00 91.56 101 ASP A CA 1
ATOM 751 C C . ASP A 1 101 ? -9.985 1.143 -1.819 1.00 91.56 101 ASP A C 1
ATOM 753 O O . ASP A 1 101 ? -10.665 0.130 -1.687 1.00 91.56 101 ASP A O 1
ATOM 757 N N . ALA A 1 102 ? -8.818 1.136 -2.468 1.00 92.94 102 ALA A N 1
ATOM 758 C CA . ALA A 1 102 ? -8.261 -0.056 -3.102 1.00 92.94 102 ALA A CA 1
ATOM 759 C C . ALA A 1 102 ? -7.200 -0.755 -2.243 1.00 92.94 102 ALA A C 1
ATOM 761 O O . ALA A 1 102 ? -7.026 -1.963 -2.363 1.00 92.94 102 ALA A O 1
ATOM 762 N N . THR A 1 103 ? -6.465 -0.006 -1.418 1.00 88.31 103 THR A N 1
ATOM 763 C CA . THR A 1 103 ? -5.257 -0.526 -0.757 1.00 88.31 103 THR A CA 1
ATOM 764 C C . THR A 1 103 ? -5.555 -1.154 0.609 1.00 88.31 103 THR A C 1
ATOM 766 O O . THR A 1 103 ? -4.903 -2.120 0.975 1.00 88.31 103 THR A O 1
ATOM 769 N N . HIS A 1 104 ? -6.527 -0.650 1.376 1.00 92.06 104 HIS A N 1
ATOM 770 C CA . HIS A 1 104 ? -6.748 -1.104 2.757 1.00 92.06 104 HIS A CA 1
ATOM 771 C C . HIS A 1 104 ? -7.426 -2.480 2.868 1.00 92.06 104 HIS A C 1
ATOM 773 O O . HIS A 1 104 ? -8.261 -2.856 2.045 1.00 92.06 104 HIS A O 1
ATOM 779 N N . ILE A 1 105 ? -7.145 -3.182 3.967 1.00 93.31 105 ILE A N 1
ATOM 780 C CA . ILE A 1 105 ? -7.891 -4.365 4.405 1.00 93.31 105 ILE A CA 1
ATOM 781 C C . ILE A 1 105 ? -8.442 -4.076 5.7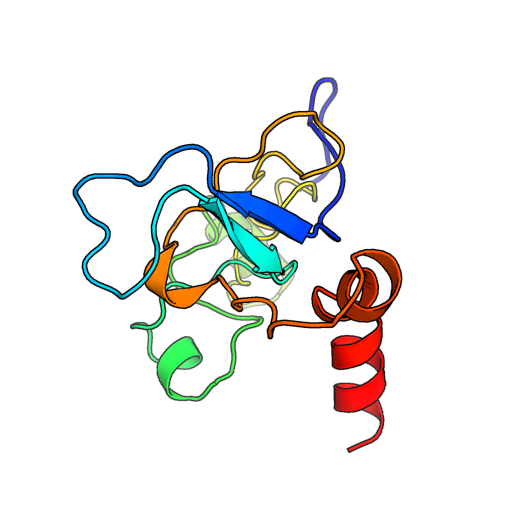99 1.00 93.31 105 ILE A C 1
ATOM 783 O O . ILE A 1 105 ? -7.674 -3.870 6.736 1.00 93.31 105 ILE A O 1
ATOM 787 N N . LYS A 1 106 ? -9.769 -4.054 5.959 1.00 95.06 106 LYS A N 1
ATOM 788 C CA . LYS A 1 106 ? -10.383 -3.890 7.285 1.00 95.06 106 LYS A CA 1
ATOM 789 C C . LYS A 1 106 ? -10.092 -5.093 8.175 1.00 95.06 106 LYS A C 1
ATOM 791 O O . LYS A 1 106 ? -10.261 -6.234 7.747 1.00 95.06 106 LYS A O 1
ATOM 796 N N . VAL A 1 107 ? -9.710 -4.826 9.420 1.00 96.31 107 VAL A N 1
ATOM 797 C CA . VAL A 1 107 ? -9.474 -5.848 10.440 1.00 96.31 107 VAL A CA 1
ATOM 798 C C . VAL A 1 107 ? -10.822 -6.358 10.964 1.00 96.31 107 VAL A C 1
ATOM 800 O O . VAL A 1 107 ? -11.626 -5.560 11.454 1.00 96.31 107 VAL A O 1
ATOM 803 N N . PRO A 1 108 ? -11.099 -7.671 10.880 1.00 93.62 108 PRO A N 1
ATOM 804 C CA . PRO A 1 108 ? -12.280 -8.263 11.495 1.00 93.62 108 PRO A CA 1
ATOM 805 C C . PRO A 1 108 ? -12.331 -8.036 13.009 1.00 93.62 108 PRO A C 1
ATOM 807 O O . PRO A 1 108 ? -11.307 -8.025 13.696 1.00 93.62 108 PRO A O 1
ATOM 810 N N . VAL A 1 109 ? -13.546 -7.924 13.549 1.00 93.00 109 VAL A N 1
ATOM 811 C CA . VAL A 1 109 ? -13.762 -7.833 14.998 1.00 93.00 109 VAL A CA 1
ATOM 812 C C . VAL A 1 109 ? -13.181 -9.071 15.688 1.00 93.00 109 VAL A C 1
ATOM 814 O O . VAL A 1 109 ? -13.416 -10.197 15.257 1.00 93.00 109 VAL A O 1
ATOM 817 N N . GLY A 1 110 ? -12.449 -8.854 16.782 1.00 94.25 110 GLY A N 1
ATOM 818 C CA . GLY A 1 110 ? -11.907 -9.919 17.631 1.00 94.25 110 GLY A CA 1
ATOM 819 C C . GLY A 1 110 ? -10.463 -10.334 17.336 1.00 94.25 110 GLY A C 1
ATOM 820 O O . GLY A 1 110 ? -9.919 -11.114 18.110 1.00 94.25 110 GLY A O 1
ATOM 821 N N . LEU A 1 111 ? -9.826 -9.809 16.282 1.00 97.00 111 LEU A N 1
ATOM 822 C CA . LEU A 1 111 ? -8.396 -10.031 16.035 1.00 97.00 111 LEU A CA 1
ATOM 823 C C . LEU A 1 111 ? -7.542 -8.932 16.683 1.00 97.00 111 LEU A C 1
ATOM 825 O O . LEU A 1 111 ? -7.854 -7.741 16.544 1.00 97.00 111 LEU A O 1
ATOM 829 N N . SER A 1 112 ? -6.471 -9.323 17.380 1.00 96.38 112 SER A N 1
ATOM 830 C CA . SER A 1 112 ? -5.470 -8.391 17.923 1.00 96.38 112 SER A CA 1
ATOM 831 C C . SER A 1 112 ? -4.581 -7.821 16.818 1.00 96.38 112 SER A C 1
ATOM 833 O O . SER A 1 112 ? -4.563 -8.327 15.695 1.00 96.38 112 SER A O 1
ATOM 835 N N . ASP A 1 113 ? -3.848 -6.759 17.142 1.00 95.25 113 ASP A N 1
ATOM 836 C CA . ASP A 1 113 ? -2.911 -6.100 16.232 1.00 95.25 113 ASP A CA 1
ATOM 837 C C . ASP A 1 113 ? -1.788 -7.053 15.789 1.00 95.25 113 ASP A C 1
ATOM 839 O O . ASP A 1 113 ? -1.508 -7.200 14.599 1.00 95.25 113 ASP A O 1
ATOM 843 N N . GLU A 1 114 ? -1.210 -7.805 16.725 1.00 94.94 114 GLU A N 1
ATOM 844 C CA . GLU A 1 114 ? -0.114 -8.746 16.469 1.00 94.94 114 GLU A CA 1
ATOM 845 C C . GLU A 1 114 ? -0.533 -9.910 15.566 1.00 94.94 114 GLU A C 1
ATOM 847 O O . GLU A 1 114 ? 0.280 -10.428 14.801 1.00 94.94 114 GLU A O 1
ATOM 852 N N . GLN A 1 115 ? -1.804 -10.320 15.625 1.00 96.00 115 GLN A N 1
ATOM 853 C CA . GLN A 1 115 ? -2.329 -11.387 14.769 1.00 96.00 115 GLN A CA 1
ATOM 854 C C . GLN A 1 115 ? -2.451 -10.958 13.306 1.00 96.00 115 GLN A C 1
ATOM 856 O O . GLN A 1 115 ? -2.412 -11.809 12.415 1.00 96.00 115 GLN A O 1
ATOM 861 N N . VAL A 1 116 ? -2.627 -9.660 13.053 1.00 96.75 116 VAL A N 1
ATOM 862 C CA . VAL A 1 116 ? -2.873 -9.127 11.707 1.00 96.75 116 VAL A CA 1
ATOM 863 C C . VAL A 1 116 ? -1.679 -8.378 11.128 1.00 96.75 116 VAL A C 1
ATOM 865 O O . VAL A 1 116 ? -1.635 -8.184 9.917 1.00 96.75 116 VAL A O 1
ATOM 868 N N . LEU A 1 117 ? -0.695 -8.009 11.954 1.00 95.44 117 LEU A N 1
ATOM 869 C CA . LEU A 1 117 ? 0.480 -7.229 11.561 1.00 95.44 117 LEU A CA 1
ATOM 870 C C . LEU A 1 117 ? 1.190 -7.800 10.324 1.00 95.44 117 LEU A C 1
ATOM 872 O O . LEU A 1 117 ? 1.522 -7.066 9.397 1.00 95.44 117 LEU A O 1
ATOM 876 N N . PHE A 1 118 ? 1.354 -9.122 10.269 1.00 96.69 118 PHE A N 1
ATOM 877 C CA . PHE A 1 118 ? 2.074 -9.796 9.185 1.00 96.69 118 PHE A CA 1
ATOM 878 C C . PHE A 1 118 ? 1.271 -9.939 7.885 1.00 96.69 118 PHE A C 1
ATOM 880 O O . PHE A 1 118 ? 1.831 -10.340 6.863 1.00 96.69 118 PHE A O 1
ATOM 887 N N . LEU A 1 119 ? -0.029 -9.611 7.890 1.00 96.50 119 LEU A N 1
ATOM 888 C CA . LEU A 1 119 ? -0.895 -9.694 6.706 1.00 96.50 119 LEU A CA 1
ATOM 889 C C . LEU A 1 119 ? -0.599 -8.605 5.668 1.00 96.50 119 LEU A C 1
ATOM 89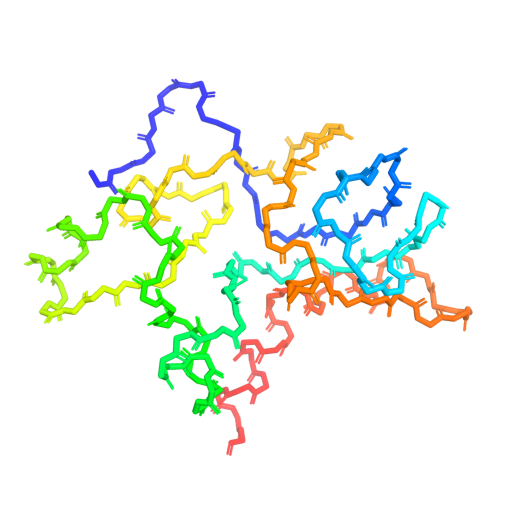1 O O . LEU A 1 119 ? -1.121 -8.678 4.558 1.00 96.50 119 LEU A O 1
ATOM 895 N N . GLY A 1 120 ? 0.203 -7.596 6.019 1.00 95.38 120 GLY A N 1
ATOM 896 C CA . GLY A 1 120 ? 0.594 -6.527 5.105 1.00 95.38 120 GLY A CA 1
ATOM 897 C C . GLY A 1 120 ? 1.733 -6.901 4.152 1.00 95.38 120 GLY A C 1
ATOM 898 O O . GLY A 1 120 ? 1.843 -6.275 3.101 1.00 95.38 120 GLY A O 1
ATOM 899 N N . ASP A 1 121 ? 2.555 -7.901 4.491 1.00 97.75 121 ASP A N 1
ATOM 900 C CA . ASP A 1 121 ? 3.739 -8.280 3.707 1.00 97.75 121 ASP A CA 1
ATOM 901 C C . ASP A 1 121 ? 4.117 -9.755 3.887 1.00 97.75 121 ASP A C 1
ATOM 903 O O . ASP A 1 121 ? 3.737 -10.588 3.063 1.00 97.75 121 ASP A O 1
ATOM 907 N N . ILE A 1 122 ? 4.853 -10.098 4.952 1.00 97.75 122 ILE A N 1
ATOM 908 C CA . ILE A 1 122 ? 5.631 -11.343 4.964 1.00 97.75 122 ILE A CA 1
ATOM 909 C C . ILE A 1 122 ? 4.771 -12.606 4.887 1.00 97.75 122 ILE A C 1
ATOM 911 O O . ILE A 1 122 ? 5.179 -13.583 4.256 1.00 97.75 122 ILE A O 1
ATOM 915 N N . LEU A 1 123 ? 3.575 -12.600 5.488 1.00 97.44 123 LEU A N 1
ATOM 916 C CA . LEU A 1 123 ? 2.683 -13.755 5.441 1.00 97.44 123 LEU A CA 1
ATOM 917 C C . LEU A 1 123 ? 2.098 -13.945 4.026 1.00 97.44 123 LEU A C 1
ATOM 919 O O . LEU A 1 123 ? 2.280 -15.034 3.477 1.00 97.44 123 LEU A O 1
ATOM 923 N N . PRO A 1 124 ? 1.467 -12.937 3.383 1.00 96.44 124 PRO A N 1
ATOM 924 C CA . PRO A 1 124 ? 1.074 -13.029 1.975 1.00 96.44 124 PRO A CA 1
ATOM 925 C C . PRO A 1 124 ? 2.231 -13.331 1.019 1.00 96.44 124 PRO A C 1
ATOM 927 O O . PRO A 1 124 ? 2.050 -14.127 0.101 1.00 96.44 124 PRO A O 1
ATOM 930 N N . THR A 1 125 ? 3.407 -12.735 1.233 1.00 97.69 125 THR A N 1
ATOM 931 C CA . THR A 1 125 ? 4.601 -12.960 0.407 1.00 97.69 125 THR A CA 1
ATOM 932 C C . THR A 1 125 ? 5.039 -14.424 0.478 1.00 97.69 125 THR A C 1
ATOM 934 O O . THR A 1 125 ? 5.219 -15.072 -0.555 1.00 97.69 125 THR A O 1
ATOM 937 N N . GLY A 1 126 ? 5.151 -14.982 1.689 1.00 98.06 126 GLY A N 1
ATOM 938 C CA . GLY A 1 126 ? 5.479 -16.395 1.884 1.00 98.06 126 GLY A CA 1
ATOM 939 C C . GLY A 1 126 ? 4.404 -17.329 1.325 1.00 98.06 126 GLY A C 1
ATOM 940 O O . GLY A 1 126 ? 4.728 -18.329 0.687 1.00 98.06 126 GLY A O 1
ATOM 941 N N . TRP A 1 127 ? 3.129 -16.977 1.506 1.00 97.38 127 TRP A N 1
ATOM 942 C CA . TRP A 1 127 ? 2.008 -17.732 0.951 1.00 97.38 127 TRP A CA 1
ATOM 943 C C . TRP A 1 127 ? 2.056 -17.770 -0.579 1.00 97.38 127 TRP A C 1
ATOM 945 O O . TRP A 1 127 ? 2.029 -18.855 -1.147 1.00 97.38 127 TRP A O 1
ATOM 955 N N . GLN A 1 128 ? 2.205 -16.619 -1.242 1.00 94.94 128 GLN A N 1
ATOM 956 C CA . GLN A 1 128 ? 2.273 -16.512 -2.705 1.00 94.94 128 GLN A CA 1
ATOM 957 C C . GLN A 1 128 ? 3.417 -17.333 -3.315 1.00 94.94 128 GLN A C 1
ATOM 959 O O . GLN A 1 128 ? 3.312 -17.763 -4.456 1.00 94.94 128 GLN A O 1
ATOM 964 N N . ALA A 1 129 ? 4.519 -17.529 -2.592 1.00 96.50 129 ALA A N 1
ATOM 965 C CA . ALA A 1 129 ? 5.614 -18.371 -3.064 1.00 96.50 129 ALA A CA 1
ATOM 966 C C . ALA A 1 129 ? 5.301 -19.876 -2.966 1.00 96.50 129 ALA A C 1
ATOM 968 O O . ALA A 1 129 ? 5.873 -20.669 -3.713 1.00 96.50 129 ALA A O 1
ATOM 969 N N . ALA A 1 130 ? 4.449 -20.272 -2.019 1.00 96.62 130 ALA A N 1
ATOM 970 C CA . ALA A 1 130 ? 4.137 -21.669 -1.735 1.00 96.62 130 ALA A CA 1
ATOM 971 C C . ALA A 1 130 ? 2.953 -22.218 -2.548 1.00 96.62 130 ALA A C 1
ATOM 973 O O . ALA A 1 130 ? 2.889 -23.434 -2.749 1.00 96.62 130 ALA A O 1
ATOM 974 N N . VAL A 1 131 ? 2.023 -21.355 -2.979 1.00 87.00 131 VAL A N 1
ATOM 975 C CA . VAL A 1 131 ? 0.832 -21.719 -3.773 1.00 87.00 131 VAL A CA 1
ATOM 976 C C . VAL A 1 131 ? 0.918 -21.247 -5.216 1.00 87.00 131 VAL A C 1
ATOM 978 O O . VAL A 1 131 ? 0.354 -21.962 -6.074 1.00 87.00 131 VAL A O 1
#

Foldseek 3Di:
DFDDPPAAAAQQDKDFACDDDPPDPDDDDGGFTKTFAQFAAQCDDPCNVVVVRQQHPPAALPQVLLCVVPVGGTTAGERGTNSRRRAHHDPDPDHDRPSPNSGIDTDDPPDDCVRCRCVRDDVVPVVVVVD